Protein AF-A0A8I1B0M8-F1 (afdb_monomer)

Sequence (87 aa):
LIDASLYNSYLGMILPVVGWAFSIFVLTEFMSAIPKELEEAARIDGANEWQIFFHVILPLVKPALGTVVTFGFIMIWDQYLWSTRTA

Solvent-accessible surface area (backbone atoms only — not comparable to full-atom values): 5146 Å² total; per-residue (Å²): 140,71,76,75,72,37,61,99,30,72,64,48,65,46,57,82,64,59,82,48,68,67,50,55,51,53,47,49,58,54,57,70,68,52,66,66,64,60,57,52,51,40,45,72,75,65,47,50,74,68,50,40,40,64,71,52,49,47,66,71,43,42,67,50,51,53,52,42,51,52,55,49,50,52,52,55,52,47,52,51,53,49,58,64,72,78,105

Foldseek 3Di:
DPPPPLVVDPCVVVVVLPPDPVLVVLLVVQQVPDDCVQVVVCVVVVDDPVCCVPPPVVVSCVVSVVVVVVVSVVVVVVVVVVVVVVD

Organism: Burkholderia cepacia (NCBI:txid292)

Nearest PDB structures (foldseek):
  4tqv-assembly2_F  TM=6.888E-01  e=2.136E-02  Sphingomonas sp.
  8y5f-assembly1_C  TM=9.129E-01  e=7.249E-01  Escherichia coli

Radius of gyration: 18.37 Å; Cα contacts (8 Å, |Δi|>4): 30; chains: 1; bounding box: 43×18×53 Å

Structure (mmCIF, N/CA/C/O backbone):
data_AF-A0A8I1B0M8-F1
#
_entry.id   AF-A0A8I1B0M8-F1
#
loop_
_at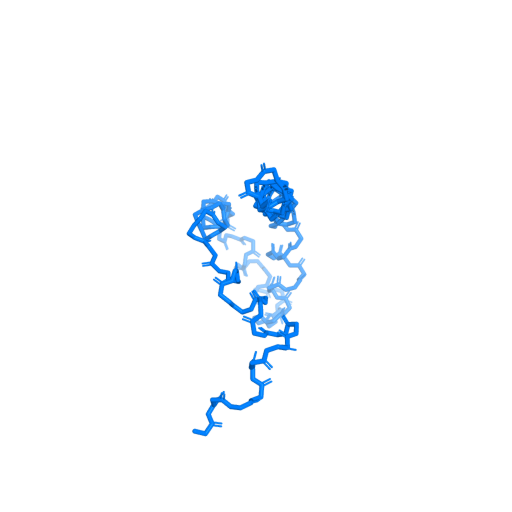om_site.group_PDB
_atom_site.id
_atom_site.type_symbol
_atom_site.label_atom_id
_atom_site.label_alt_id
_atom_s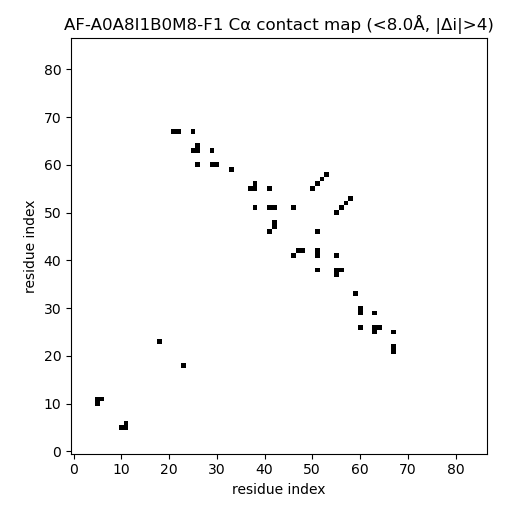ite.label_comp_id
_atom_site.label_asym_id
_atom_site.label_entity_id
_atom_site.label_seq_id
_atom_site.pdbx_PDB_ins_code
_atom_site.Cartn_x
_atom_site.Cartn_y
_atom_site.Cartn_z
_atom_site.occupancy
_atom_site.B_iso_or_equiv
_atom_site.auth_seq_id
_atom_site.auth_comp_id
_atom_site.auth_asym_id
_atom_site.auth_atom_id
_atom_site.pdbx_PDB_model_num
ATOM 1 N N . LEU A 1 1 ? 31.151 1.375 -2.944 1.00 49.59 1 LEU A N 1
ATOM 2 C CA . LEU A 1 1 ? 30.808 -0.034 -2.584 1.00 49.59 1 LEU A CA 1
ATOM 3 C C . LEU A 1 1 ? 29.420 -0.456 -3.089 1.00 49.59 1 LEU A C 1
ATOM 5 O O . LEU A 1 1 ? 29.076 -1.622 -2.948 1.00 49.59 1 LEU A O 1
ATOM 9 N N . ILE A 1 2 ? 28.650 0.436 -3.724 1.00 59.41 2 ILE A N 1
ATOM 10 C CA . ILE A 1 2 ? 27.335 0.123 -4.321 1.00 59.41 2 ILE A CA 1
ATOM 11 C C . ILE A 1 2 ? 27.457 0.016 -5.865 1.00 59.41 2 ILE A C 1
ATOM 13 O O . ILE A 1 2 ? 26.538 -0.394 -6.566 1.00 59.41 2 ILE A O 1
ATOM 17 N N . ASP A 1 3 ? 28.647 0.299 -6.399 1.00 57.88 3 ASP A N 1
ATOM 18 C CA . ASP A 1 3 ? 28.834 0.795 -7.767 1.00 57.88 3 ASP A CA 1
ATOM 19 C C . ASP A 1 3 ? 28.997 -0.300 -8.837 1.00 57.88 3 ASP A C 1
ATOM 21 O O . ASP A 1 3 ? 28.828 -0.027 -10.019 1.00 57.88 3 ASP A O 1
ATOM 25 N N . ALA A 1 4 ? 29.282 -1.548 -8.445 1.00 61.22 4 ALA A N 1
ATOM 26 C CA . ALA A 1 4 ? 29.531 -2.648 -9.389 1.00 61.22 4 ALA A CA 1
ATOM 27 C C . ALA A 1 4 ? 28.408 -3.704 -9.460 1.00 61.22 4 ALA A C 1
ATOM 29 O O . ALA A 1 4 ? 28.333 -4.437 -10.438 1.00 61.22 4 ALA A O 1
ATOM 30 N N . SER A 1 5 ? 27.532 -3.794 -8.448 1.00 68.81 5 SER A N 1
ATOM 31 C CA . SER A 1 5 ? 26.517 -4.866 -8.352 1.00 68.81 5 SER A CA 1
ATOM 32 C C . SER A 1 5 ? 25.160 -4.491 -8.968 1.00 68.81 5 SER A C 1
ATOM 34 O O . SER A 1 5 ? 24.424 -5.348 -9.453 1.00 68.81 5 SER A O 1
ATOM 36 N N . LEU A 1 6 ? 24.817 -3.198 -8.978 1.00 75.00 6 LEU A N 1
ATOM 37 C CA . LEU A 1 6 ? 23.561 -2.708 -9.564 1.00 75.00 6 LEU A CA 1
ATOM 38 C C . LEU A 1 6 ? 23.676 -2.430 -11.069 1.00 75.00 6 LEU A C 1
ATOM 40 O O . LEU A 1 6 ? 22.659 -2.337 -11.756 1.00 75.00 6 LEU A O 1
ATOM 44 N N . TYR A 1 7 ? 24.900 -2.316 -11.588 1.00 76.62 7 TYR A N 1
ATOM 45 C CA . TYR A 1 7 ? 25.139 -2.092 -13.007 1.00 76.62 7 TYR A CA 1
ATOM 46 C C . TYR A 1 7 ? 24.764 -3.350 -13.804 1.00 76.62 7 TYR A C 1
ATOM 48 O O . TYR A 1 7 ? 25.238 -4.442 -13.501 1.00 76.62 7 TYR A O 1
ATOM 56 N N . ASN A 1 8 ? 23.890 -3.203 -14.804 1.00 80.19 8 ASN A N 1
ATOM 57 C CA . ASN A 1 8 ? 23.325 -4.310 -15.591 1.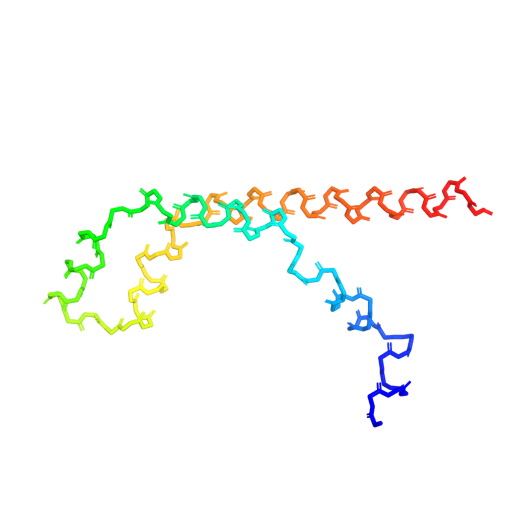00 80.19 8 ASN A CA 1
ATOM 58 C C . ASN A 1 8 ? 22.591 -5.389 -14.756 1.00 80.19 8 ASN A C 1
ATOM 60 O O . ASN A 1 8 ? 22.598 -6.571 -15.100 1.00 80.19 8 ASN A O 1
ATOM 64 N N . SER A 1 9 ? 21.960 -4.990 -13.648 1.00 87.94 9 SER A N 1
ATOM 65 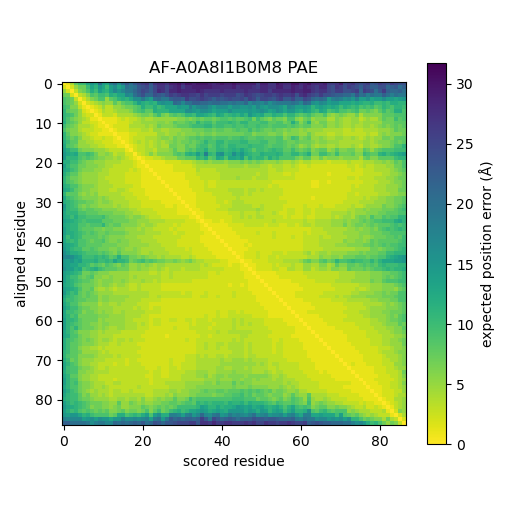C CA . SER A 1 9 ? 21.153 -5.875 -12.802 1.00 87.94 9 SER A CA 1
ATOM 66 C C . SER A 1 9 ? 19.682 -5.475 -12.836 1.00 87.94 9 SER A C 1
ATOM 68 O O . SER A 1 9 ? 19.354 -4.286 -12.823 1.00 87.94 9 SER A O 1
ATOM 70 N N . TYR A 1 10 ? 18.782 -6.463 -12.792 1.00 83.69 10 TYR A N 1
ATOM 71 C CA . TYR A 1 10 ? 17.340 -6.223 -12.678 1.00 83.69 10 TYR A CA 1
ATOM 72 C C . TYR A 1 10 ? 16.998 -5.355 -11.462 1.00 83.69 10 TYR A C 1
ATOM 74 O O . TYR A 1 10 ? 16.148 -4.473 -11.551 1.00 83.69 10 TYR A O 1
ATOM 82 N N . LEU A 1 11 ? 17.706 -5.531 -10.342 1.00 84.62 11 LEU A N 1
ATOM 83 C CA . LEU A 1 11 ? 17.509 -4.699 -9.152 1.00 84.62 11 LEU A CA 1
ATOM 84 C C . LEU A 1 11 ? 17.899 -3.235 -9.393 1.00 84.62 11 LEU A C 1
ATOM 86 O O . LEU A 1 11 ? 17.221 -2.342 -8.893 1.00 84.62 11 LEU A O 1
ATOM 90 N N . GLY A 1 12 ? 18.940 -2.984 -10.193 1.00 85.12 12 GLY A N 1
ATOM 91 C CA . GLY A 1 12 ? 19.359 -1.632 -10.571 1.00 85.12 12 GLY A CA 1
ATOM 92 C C . GLY A 1 12 ? 18.326 -0.898 -11.428 1.00 85.12 12 GLY A C 1
ATOM 93 O O . GLY A 1 12 ? 18.228 0.322 -11.343 1.00 85.12 12 GLY A O 1
ATOM 94 N N . MET A 1 13 ? 17.518 -1.634 -12.196 1.00 83.69 13 MET A N 1
ATOM 95 C CA . MET A 1 13 ? 16.403 -1.073 -12.967 1.00 83.69 13 MET A CA 1
ATOM 96 C C . MET A 1 13 ? 15.131 -0.901 -12.131 1.00 83.69 13 MET A C 1
ATOM 98 O O . MET A 1 13 ? 14.409 0.071 -12.317 1.00 83.69 13 MET A O 1
ATOM 102 N N . ILE A 1 14 ? 14.846 -1.829 -11.213 1.00 86.12 14 ILE A N 1
ATOM 103 C CA . ILE A 1 14 ? 13.614 -1.806 -10.412 1.00 86.12 14 ILE A CA 1
ATOM 104 C C . ILE A 1 14 ? 13.668 -0.702 -9.354 1.00 86.12 14 ILE A C 1
ATOM 106 O O . ILE A 1 14 ? 12.712 0.056 -9.222 1.00 86.12 14 ILE A O 1
ATOM 110 N N . LEU A 1 15 ? 14.773 -0.594 -8.608 1.00 85.69 15 LEU A N 1
ATOM 111 C CA . LEU A 1 15 ? 14.871 0.275 -7.428 1.00 85.69 15 LEU A CA 1
ATOM 112 C C . LEU A 1 15 ? 14.498 1.749 -7.679 1.00 85.69 15 LEU A C 1
ATOM 114 O O . LEU A 1 15 ? 13.743 2.280 -6.868 1.00 85.69 15 LEU A O 1
ATOM 118 N N . PRO A 1 16 ? 14.937 2.410 -8.769 1.00 83.00 16 PRO A N 1
ATOM 119 C CA . PRO A 1 16 ? 14.557 3.800 -9.043 1.00 83.00 16 PRO A CA 1
ATOM 120 C C . PRO A 1 16 ? 13.060 3.998 -9.318 1.00 83.00 16 PRO A C 1
ATOM 122 O O . PRO A 1 16 ? 12.552 5.107 -9.186 1.00 83.00 16 PRO A O 1
ATOM 125 N N . VAL A 1 17 ? 12.362 2.938 -9.729 1.00 82.12 17 VAL A N 1
ATOM 126 C CA . VAL A 1 17 ? 10.935 2.964 -10.081 1.00 82.12 17 VAL A CA 1
ATOM 127 C C . VAL A 1 17 ? 10.058 2.671 -8.856 1.00 82.12 17 VAL A C 1
ATOM 129 O O . VAL A 1 17 ? 8.868 2.994 -8.838 1.00 82.12 17 VAL A O 1
ATOM 132 N N . VAL A 1 18 ? 10.633 2.086 -7.798 1.00 79.44 18 VAL A N 1
ATOM 133 C CA . VAL A 1 18 ? 9.927 1.826 -6.540 1.00 79.44 18 VAL A CA 1
ATOM 134 C C . VAL A 1 18 ? 9.659 3.149 -5.820 1.00 79.44 18 VAL A C 1
ATOM 136 O O . VAL A 1 18 ? 10.575 3.914 -5.540 1.00 79.44 18 VAL A O 1
ATOM 139 N N . GLY A 1 19 ? 8.396 3.400 -5.464 1.00 74.69 19 GLY A N 1
ATOM 140 C CA . GLY A 1 19 ? 8.031 4.548 -4.623 1.00 74.69 19 GLY A CA 1
ATOM 141 C C . GLY A 1 19 ? 7.798 5.860 -5.376 1.00 74.69 19 GLY A C 1
ATOM 142 O O . GLY A 1 19 ? 8.129 6.933 -4.882 1.00 74.69 19 GLY A O 1
ATOM 143 N N . TRP A 1 20 ? 7.201 5.799 -6.565 1.00 84.94 20 TRP A N 1
ATOM 144 C CA . TRP A 1 20 ? 6.752 6.985 -7.295 1.00 84.94 20 TRP A CA 1
ATOM 145 C C . TRP A 1 20 ? 5.639 7.766 -6.564 1.00 84.94 20 TRP A C 1
ATOM 147 O O . TRP A 1 20 ? 4.737 7.178 -5.960 1.00 84.94 20 TRP A O 1
ATOM 157 N N . ALA A 1 21 ? 5.670 9.101 -6.660 1.00 90.50 21 ALA A N 1
ATOM 158 C CA . ALA A 1 21 ? 4.809 10.014 -5.893 1.00 90.50 21 ALA A CA 1
ATOM 159 C C . ALA A 1 21 ? 3.302 9.721 -6.015 1.00 90.50 21 ALA A C 1
ATOM 161 O O . ALA A 1 21 ? 2.567 9.842 -5.036 1.00 90.50 21 ALA A O 1
ATOM 162 N N . PHE A 1 22 ? 2.845 9.278 -7.190 1.00 90.00 22 PHE A N 1
ATOM 163 C CA . PHE A 1 22 ? 1.443 8.923 -7.416 1.00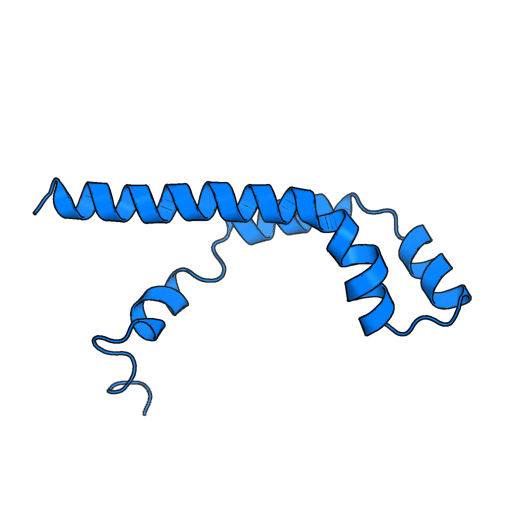 90.00 22 PHE A CA 1
ATOM 164 C C . PHE A 1 22 ? 0.973 7.774 -6.514 1.00 90.00 22 PHE A C 1
ATOM 166 O O . PHE A 1 22 ? -0.117 7.846 -5.954 1.00 90.00 22 PHE A O 1
ATOM 173 N N . SER A 1 23 ? 1.795 6.735 -6.321 1.00 92.00 23 SER A N 1
ATOM 174 C CA . SER A 1 23 ? 1.434 5.623 -5.429 1.00 92.00 23 SER A CA 1
ATOM 175 C C . SER A 1 23 ? 1.253 6.067 -3.986 1.00 92.00 23 SER A C 1
ATOM 177 O O . SER A 1 23 ? 0.291 5.661 -3.339 1.00 92.00 23 SER A O 1
ATOM 179 N N . ILE A 1 24 ? 2.150 6.932 -3.506 1.00 92.50 24 ILE A N 1
ATOM 180 C CA . ILE A 1 24 ? 2.104 7.480 -2.151 1.00 92.50 24 ILE A CA 1
ATOM 181 C C . ILE A 1 24 ? 0.833 8.305 -1.984 1.00 92.50 24 ILE A C 1
ATOM 183 O O . ILE A 1 24 ? 0.118 8.118 -1.004 1.00 92.50 24 ILE A O 1
ATOM 187 N N . PHE A 1 25 ? 0.521 9.162 -2.957 1.00 93.75 25 PHE A N 1
ATOM 188 C CA . PHE A 1 25 ? -0.694 9.968 -2.948 1.00 93.75 25 PHE A CA 1
ATOM 189 C C . PHE A 1 25 ? -1.956 9.097 -2.875 1.00 93.75 25 PHE A C 1
ATOM 191 O O . PHE A 1 25 ? -2.729 9.224 -1.932 1.00 93.75 25 PHE A O 1
ATOM 198 N N . VAL A 1 26 ? -2.124 8.145 -3.800 1.00 93.88 26 VAL A N 1
ATOM 199 C CA . VAL A 1 26 ? -3.308 7.267 -3.837 1.00 93.88 26 VAL A CA 1
ATOM 200 C C . VAL A 1 26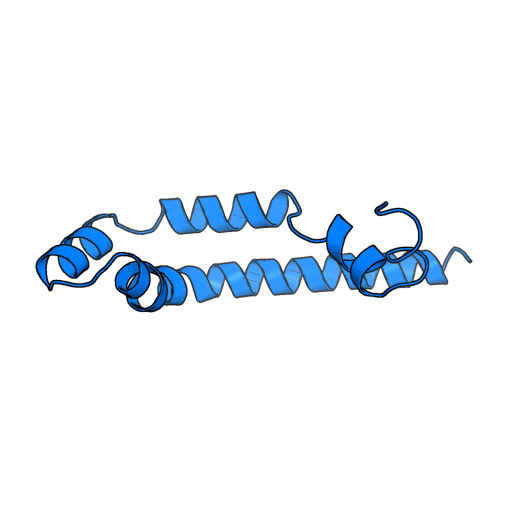 ? -3.462 6.466 -2.546 1.00 93.88 26 VAL A C 1
ATOM 202 O O . VAL A 1 26 ? -4.564 6.379 -2.007 1.00 93.88 26 VAL A O 1
ATOM 205 N N . LEU A 1 27 ? -2.374 5.881 -2.037 1.00 93.81 27 LEU A N 1
ATOM 206 C CA . LEU A 1 27 ? -2.428 5.085 -0.811 1.00 93.81 27 LEU A CA 1
ATOM 207 C C . LEU A 1 27 ? -2.713 5.952 0.416 1.00 93.81 27 LEU A C 1
ATOM 209 O O . LEU A 1 27 ? -3.466 5.521 1.280 1.00 93.81 27 LEU A O 1
ATOM 213 N N . THR A 1 28 ? -2.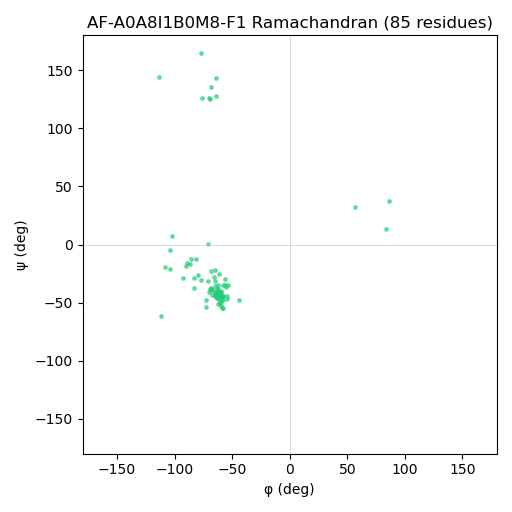170 7.168 0.485 1.00 93.38 28 THR A N 1
ATOM 214 C CA . THR A 1 28 ? -2.402 8.083 1.615 1.00 93.38 28 THR A CA 1
ATOM 215 C C . THR A 1 28 ? -3.848 8.565 1.654 1.00 93.38 28 THR A C 1
ATOM 217 O O . THR A 1 28 ? -4.459 8.556 2.722 1.00 93.38 28 THR A O 1
ATOM 220 N N . GLU A 1 29 ? -4.420 8.920 0.502 1.00 94.00 29 GLU A N 1
ATOM 221 C CA . GLU A 1 29 ? -5.834 9.297 0.385 1.00 94.00 29 GLU A CA 1
ATOM 222 C C . GLU A 1 29 ? -6.753 8.144 0.810 1.00 94.00 29 GLU A C 1
ATOM 224 O O . GLU A 1 29 ? -7.664 8.331 1.615 1.00 94.00 29 GLU A O 1
ATOM 229 N N . PHE A 1 30 ? -6.467 6.921 0.353 1.00 94.12 30 PHE A N 1
ATOM 230 C CA . PHE A 1 30 ? -7.237 5.743 0.758 1.00 94.12 30 PHE A CA 1
ATOM 231 C C . PHE A 1 30 ? -7.113 5.434 2.249 1.00 94.12 30 PHE A C 1
ATOM 233 O O . PHE A 1 30 ? -8.120 5.165 2.893 1.00 94.12 30 PHE A O 1
ATOM 240 N N . MET A 1 31 ? -5.900 5.482 2.802 1.00 92.44 31 MET A N 1
ATOM 241 C CA . MET A 1 31 ? -5.657 5.251 4.229 1.00 92.44 31 MET A CA 1
ATOM 242 C C . MET A 1 31 ? -6.358 6.301 5.094 1.00 92.44 31 MET A C 1
ATOM 244 O O . MET A 1 31 ? -6.924 5.963 6.126 1.00 92.44 31 MET A O 1
ATOM 248 N N . SER A 1 32 ? -6.376 7.562 4.655 1.00 93.38 32 SER A N 1
ATOM 249 C CA . SER A 1 32 ? -7.043 8.654 5.376 1.00 93.38 32 SER A CA 1
ATOM 250 C C . SER A 1 32 ? -8.567 8.516 5.390 1.00 93.38 32 SER A C 1
ATOM 252 O O . SER A 1 32 ? -9.221 9.056 6.280 1.00 93.38 32 SER A O 1
ATOM 254 N N . ALA A 1 33 ? -9.137 7.781 4.431 1.00 93.06 33 ALA A N 1
ATO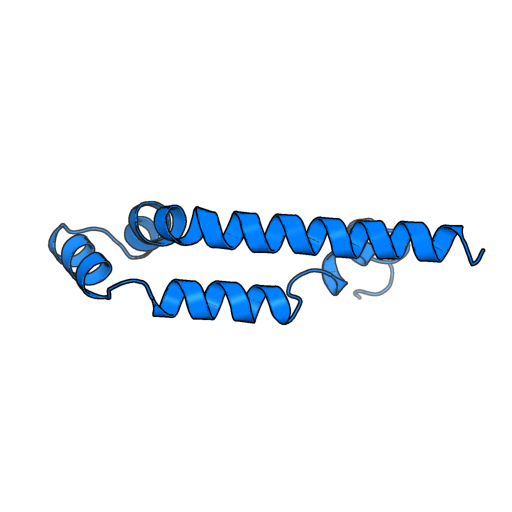M 255 C CA . ALA A 1 33 ? -10.561 7.471 4.383 1.00 93.06 33 ALA A CA 1
ATOM 256 C C . ALA A 1 33 ? -10.968 6.298 5.297 1.00 93.06 33 ALA A C 1
ATOM 258 O O . ALA A 1 33 ? -12.163 6.086 5.508 1.00 93.06 33 ALA A O 1
ATOM 259 N N . ILE A 1 34 ? -10.013 5.526 5.832 1.00 93.31 34 ILE A N 1
ATOM 260 C CA . ILE A 1 34 ? -10.305 4.397 6.725 1.00 93.31 34 ILE A CA 1
ATOM 261 C C . ILE A 1 34 ? -10.676 4.935 8.120 1.00 93.31 34 ILE A C 1
ATOM 263 O O . ILE A 1 34 ? -9.899 5.690 8.711 1.00 93.31 34 ILE A O 1
ATOM 267 N N . PRO A 1 35 ? -11.834 4.546 8.689 1.00 94.06 35 PRO A N 1
ATOM 268 C CA . PRO A 1 35 ? -12.207 4.946 10.043 1.00 94.06 35 PRO A CA 1
ATOM 269 C C . PRO A 1 35 ? -11.233 4.384 11.086 1.00 94.06 35 PRO A C 1
ATOM 271 O O . PRO A 1 35 ? -11.026 3.172 11.162 1.00 94.06 35 PRO A O 1
ATOM 274 N N . LYS A 1 36 ? -10.695 5.257 11.947 1.00 92.75 36 LYS A N 1
ATOM 275 C CA . LYS A 1 36 ? -9.772 4.877 13.038 1.00 92.75 36 LYS A CA 1
ATOM 276 C C . LYS A 1 36 ? -10.393 3.922 14.059 1.00 92.75 36 LYS A C 1
ATOM 278 O O . LYS A 1 36 ? -9.689 3.135 14.682 1.00 92.75 36 LYS A O 1
ATOM 283 N N . GLU A 1 37 ? -11.715 3.952 14.181 1.00 94.81 37 GLU A N 1
ATOM 284 C CA . GLU A 1 37 ? -12.508 3.083 15.057 1.00 94.81 37 GLU A CA 1
ATOM 285 C C . GLU A 1 37 ? -12.261 1.589 14.781 1.00 94.81 37 GLU A C 1
ATOM 287 O O . GLU A 1 37 ? -12.334 0.776 15.698 1.00 94.81 37 GLU A O 1
ATOM 292 N N . LEU A 1 38 ? -11.922 1.215 13.538 1.00 94.12 38 LEU A N 1
ATOM 293 C CA . LEU A 1 38 ? -11.605 -0.171 13.174 1.00 94.12 38 LEU A CA 1
ATOM 294 C C . LEU A 1 38 ? -10.285 -0.647 13.797 1.00 94.12 38 LEU A C 1
ATOM 296 O O . LEU A 1 38 ? -10.184 -1.793 14.234 1.00 94.12 38 LEU A O 1
ATOM 300 N N . GLU A 1 39 ? -9.281 0.230 13.856 1.00 94.00 39 GLU A N 1
ATOM 301 C CA . GLU A 1 39 ? -8.002 -0.058 14.514 1.00 94.00 39 GLU A CA 1
ATOM 302 C C . GLU A 1 39 ? -8.175 -0.132 16.032 1.00 94.00 39 GLU A C 1
ATOM 304 O O . GLU A 1 39 ? -7.622 -1.018 16.685 1.00 94.00 39 GLU A O 1
ATOM 309 N N . GLU A 1 40 ? -8.971 0.777 16.599 1.00 94.62 40 GLU A N 1
ATOM 310 C CA . GLU A 1 40 ? -9.271 0.808 18.031 1.00 94.62 40 GLU A CA 1
ATOM 311 C C . GLU A 1 40 ? -10.054 -0.431 18.473 1.00 94.62 40 GLU A C 1
ATOM 313 O O . GLU A 1 40 ? -9.689 -1.046 19.474 1.00 94.62 40 GLU A O 1
ATOM 318 N N . ALA A 1 41 ? -11.063 -0.851 17.703 1.00 95.62 41 ALA A N 1
ATOM 319 C CA . ALA A 1 41 ? -11.805 -2.083 17.952 1.00 95.62 41 ALA A CA 1
ATOM 320 C C . ALA A 1 41 ? -10.882 -3.309 17.923 1.00 95.62 41 ALA A C 1
ATOM 322 O O . ALA A 1 41 ? -10.874 -4.097 18.865 1.00 95.62 41 ALA A O 1
ATOM 323 N N . ALA A 1 42 ? -10.020 -3.422 16.907 1.00 94.31 42 ALA A N 1
ATOM 324 C CA . ALA A 1 42 ? -9.062 -4.521 16.821 1.00 94.31 42 ALA A CA 1
ATOM 325 C C . ALA A 1 42 ? -8.060 -4.527 17.992 1.00 94.31 42 ALA A C 1
ATOM 327 O O . ALA A 1 42 ? -7.685 -5.593 18.485 1.00 94.31 42 ALA A O 1
ATOM 328 N N . ARG A 1 43 ? -7.649 -3.349 18.482 1.00 95.62 43 ARG A N 1
ATOM 329 C CA . ARG A 1 43 ? -6.787 -3.225 19.667 1.00 95.62 43 ARG A CA 1
ATOM 330 C C . ARG A 1 43 ? -7.513 -3.643 20.950 1.00 95.62 43 ARG A C 1
ATOM 332 O O . ARG A 1 43 ? -6.898 -4.285 21.799 1.00 95.62 43 ARG A O 1
ATOM 339 N N . ILE A 1 44 ? -8.802 -3.319 21.087 1.00 96.44 44 ILE A N 1
ATOM 340 C CA . ILE A 1 44 ? -9.653 -3.783 22.199 1.00 96.44 44 ILE A CA 1
ATOM 341 C C . ILE A 1 44 ? -9.800 -5.311 22.165 1.00 96.44 44 ILE A C 1
ATOM 343 O O . ILE A 1 44 ? -9.712 -5.951 23.212 1.00 96.44 44 ILE A O 1
ATOM 347 N N . ASP A 1 45 ? -9.911 -5.898 20.972 1.00 95.31 45 ASP A N 1
ATOM 348 C CA . ASP A 1 45 ? -9.955 -7.352 20.755 1.00 95.31 45 ASP A CA 1
ATOM 349 C C . ASP A 1 45 ? -8.598 -8.053 21.001 1.00 95.31 45 ASP A C 1
ATOM 351 O O . ASP A 1 45 ? -8.483 -9.274 20.880 1.00 95.31 45 ASP A O 1
ATOM 355 N N . GLY A 1 46 ? -7.555 -7.301 21.374 1.00 95.19 46 GLY A N 1
ATOM 356 C CA . GLY A 1 46 ? -6.234 -7.826 21.719 1.00 95.19 46 GLY A CA 1
ATOM 357 C C . GLY A 1 46 ? -5.316 -8.080 20.521 1.00 95.19 46 GLY A C 1
ATOM 358 O O . GLY A 1 46 ? -4.284 -8.738 20.679 1.00 95.19 46 GLY A O 1
ATOM 359 N N . ALA A 1 47 ? -5.650 -7.572 19.330 1.00 96.00 47 ALA A N 1
ATOM 360 C CA . ALA A 1 47 ? -4.773 -7.664 18.170 1.00 96.00 47 ALA A CA 1
ATOM 361 C C . ALA A 1 47 ? -3.521 -6.790 18.357 1.00 96.00 47 ALA A C 1
ATOM 363 O O . ALA A 1 47 ? -3.597 -5.630 18.766 1.00 96.00 47 ALA A O 1
ATOM 364 N N . ASN A 1 48 ? -2.352 -7.337 18.020 1.00 95.19 48 ASN A N 1
ATOM 365 C CA . ASN A 1 48 ? -1.114 -6.564 17.943 1.00 95.19 48 ASN A CA 1
ATOM 366 C C . ASN A 1 48 ? -1.054 -5.726 16.649 1.00 95.19 48 ASN A C 1
ATOM 368 O O . ASN A 1 48 ? -1.774 -5.989 15.689 1.00 95.19 48 ASN A O 1
ATOM 372 N N . GLU A 1 49 ? -0.152 -4.745 16.585 1.00 94.88 49 GLU A N 1
ATOM 373 C CA . GLU A 1 49 ? -0.062 -3.806 15.450 1.00 94.88 49 GLU A CA 1
ATOM 374 C C . GLU A 1 49 ? 0.169 -4.495 14.089 1.00 94.88 49 GLU A C 1
ATOM 376 O O . GLU A 1 49 ? -0.391 -4.086 13.072 1.00 94.88 49 GLU A O 1
ATOM 381 N N . TRP A 1 50 ? 0.922 -5.601 14.051 1.00 96.62 50 TRP A N 1
ATOM 382 C CA . TRP A 1 50 ? 1.098 -6.384 12.822 1.00 96.62 50 TRP A CA 1
ATOM 383 C C . TRP A 1 50 ? -0.194 -7.086 12.401 1.00 96.62 50 TRP A C 1
ATOM 385 O O . TRP A 1 50 ? -0.516 -7.145 11.215 1.00 96.62 50 TRP A O 1
ATOM 395 N N . GLN A 1 51 ? -0.957 -7.609 13.359 1.00 96.31 51 GLN A N 1
ATOM 396 C CA . GLN A 1 51 ? -2.254 -8.218 13.093 1.00 96.31 51 GLN A CA 1
ATOM 397 C C . GLN A 1 51 ? -3.247 -7.179 12.580 1.00 96.31 51 GLN A C 1
ATOM 399 O O . GLN A 1 51 ? -3.904 -7.459 11.580 1.00 96.31 51 GLN A O 1
ATOM 404 N N . ILE A 1 52 ? -3.299 -5.991 13.189 1.00 96.00 52 ILE A N 1
ATOM 405 C CA . ILE A 1 52 ? -4.132 -4.872 12.728 1.00 96.00 52 ILE A CA 1
ATOM 406 C C . ILE A 1 52 ? -3.755 -4.510 11.287 1.00 96.00 52 ILE A C 1
ATOM 408 O O . ILE A 1 52 ? -4.622 -4.459 10.413 1.00 96.00 52 ILE A O 1
ATOM 412 N N . PHE A 1 53 ? -2.460 -4.365 10.993 1.00 94.69 53 PHE A N 1
ATOM 413 C CA . PHE A 1 53 ? -2.004 -4.072 9.639 1.00 94.69 53 PHE A CA 1
ATOM 414 C C . PHE A 1 53 ? -2.436 -5.143 8.627 1.00 94.69 53 PHE A C 1
ATOM 416 O O . PHE A 1 53 ? -3.081 -4.819 7.636 1.00 94.69 53 PHE A O 1
ATOM 423 N N . PHE A 1 54 ? -2.122 -6.421 8.856 1.00 96.25 54 PHE A N 1
ATOM 424 C CA . PHE A 1 54 ? -2.366 -7.474 7.861 1.00 96.25 54 PHE A CA 1
ATOM 425 C C . PHE A 1 54 ? -3.831 -7.922 7.758 1.00 96.25 54 PHE A C 1
ATOM 427 O O . PHE A 1 54 ? -4.257 -8.326 6.675 1.00 96.25 54 PHE A O 1
ATOM 434 N N . HIS A 1 55 ? -4.596 -7.868 8.851 1.00 95.44 55 HIS A N 1
ATOM 435 C CA . HIS A 1 55 ? -5.962 -8.405 8.908 1.00 95.44 55 HIS A CA 1
ATOM 436 C C . HIS A 1 55 ? -7.049 -7.331 8.844 1.00 95.44 55 HIS A C 1
ATOM 438 O O . HIS A 1 55 ? -8.171 -7.662 8.469 1.00 95.44 55 HIS A O 1
ATOM 444 N N . VAL A 1 56 ? -6.740 -6.071 9.165 1.00 94.94 56 VAL A N 1
ATOM 445 C CA . VAL A 1 56 ? -7.713 -4.967 9.137 1.00 94.94 56 VAL A CA 1
ATOM 446 C C . VAL A 1 56 ? -7.360 -3.986 8.027 1.00 94.94 56 VAL A C 1
ATOM 448 O O . VAL A 1 56 ? -8.110 -3.845 7.067 1.00 94.94 56 VAL A O 1
ATOM 451 N N . ILE A 1 57 ? -6.186 -3.363 8.093 1.00 94.75 57 ILE A N 1
ATOM 452 C CA . ILE A 1 57 ? -5.823 -2.271 7.181 1.00 94.75 57 ILE A CA 1
ATOM 453 C C . ILE A 1 57 ? -5.536 -2.770 5.764 1.00 94.75 57 ILE A C 1
ATOM 455 O O . ILE A 1 57 ? -6.149 -2.318 4.800 1.00 94.75 57 ILE A O 1
ATOM 459 N N . LEU A 1 58 ? -4.642 -3.744 5.610 1.00 94.69 58 LEU A N 1
ATOM 460 C CA . LEU A 1 58 ? -4.229 -4.266 4.311 1.00 94.69 58 LEU A CA 1
ATOM 461 C C . LEU A 1 58 ? -5.409 -4.735 3.436 1.00 94.69 58 LEU A C 1
ATOM 463 O O . LEU A 1 58 ? -5.432 -4.360 2.262 1.00 94.69 58 LEU A O 1
ATOM 467 N N . PRO A 1 59 ? -6.401 -5.513 3.927 1.00 94.62 59 PRO A N 1
ATOM 468 C CA . PRO A 1 59 ? -7.550 -5.887 3.108 1.00 94.62 59 PRO A CA 1
ATOM 469 C C . PRO A 1 59 ? -8.434 -4.705 2.701 1.00 94.62 59 PRO A C 1
ATOM 471 O O . PRO A 1 59 ? -8.973 -4.745 1.596 1.00 94.62 59 PRO A O 1
ATOM 474 N N . LEU A 1 60 ? -8.537 -3.655 3.520 1.00 94.00 60 LEU A N 1
ATOM 475 C CA . LEU A 1 60 ? -9.264 -2.427 3.177 1.00 94.00 60 LEU A CA 1
ATOM 476 C C . LEU A 1 60 ? -8.535 -1.600 2.106 1.00 94.00 60 LEU A C 1
ATOM 478 O O . LEU A 1 60 ? -9.174 -0.972 1.266 1.00 94.00 60 LEU A O 1
ATOM 482 N N . VAL A 1 61 ? -7.200 -1.651 2.084 1.00 95.56 61 VAL A N 1
ATOM 483 C CA . VAL A 1 61 ? -6.349 -0.923 1.124 1.00 95.56 61 VAL A CA 1
ATOM 484 C C . VAL A 1 61 ? -6.149 -1.693 -0.194 1.00 95.56 61 VAL A C 1
ATOM 486 O O . VAL A 1 61 ? -5.715 -1.113 -1.189 1.00 95.56 61 VAL A O 1
ATOM 489 N N . LYS A 1 62 ? -6.515 -2.983 -0.275 1.00 94.19 62 LYS A N 1
ATOM 490 C CA . LYS A 1 62 ? -6.458 -3.799 -1.513 1.00 94.19 62 LYS A CA 1
ATOM 491 C C . LYS A 1 62 ? -6.974 -3.104 -2.786 1.00 94.19 62 LYS A C 1
ATOM 493 O O . LYS A 1 62 ? -6.263 -3.177 -3.789 1.00 94.19 62 LYS A O 1
ATOM 498 N N . PRO A 1 63 ? -8.150 -2.443 -2.812 1.00 93.75 63 PRO A N 1
ATOM 499 C CA . PRO A 1 63 ? -8.597 -1.720 -4.005 1.00 93.75 63 PRO A CA 1
ATOM 500 C C . PRO A 1 63 ? -7.622 -0.610 -4.430 1.00 93.75 63 PRO A C 1
ATOM 502 O O . PRO A 1 63 ? -7.324 -0.483 -5.616 1.00 93.75 63 PRO A O 1
ATOM 505 N N . ALA A 1 64 ? -7.055 0.135 -3.478 1.00 94.75 64 ALA A N 1
ATOM 506 C CA . ALA A 1 64 ? -6.047 1.161 -3.750 1.00 94.75 64 ALA A CA 1
ATOM 507 C C . ALA A 1 64 ? -4.765 0.558 -4.338 1.00 94.75 64 ALA A C 1
ATOM 509 O O . ALA A 1 64 ? -4.211 1.082 -5.304 1.00 94.75 64 ALA A O 1
ATOM 510 N N . LEU A 1 65 ? -4.319 -0.581 -3.796 1.00 94.94 65 LEU A N 1
ATOM 511 C CA . LEU A 1 65 ? -3.180 -1.325 -4.336 1.00 94.94 65 LEU A CA 1
ATOM 512 C C . LEU A 1 65 ? -3.437 -1.762 -5.781 1.00 94.94 65 LEU A C 1
ATOM 514 O O . LEU A 1 65 ? -2.550 -1.617 -6.617 1.00 94.94 65 LEU A O 1
ATOM 518 N N . GLY A 1 66 ? -4.649 -2.226 -6.100 1.00 95.31 66 GLY A N 1
ATOM 519 C CA . GLY A 1 66 ? -5.041 -2.566 -7.471 1.00 95.31 66 GLY A CA 1
ATOM 520 C C . GLY A 1 66 ? -4.898 -1.383 -8.431 1.00 95.31 66 GLY A C 1
ATOM 521 O O . GLY A 1 66 ? -4.322 -1.525 -9.513 1.00 95.31 66 GLY A O 1
ATOM 522 N N . THR A 1 67 ? -5.337 -0.198 -8.006 1.00 94.06 67 THR A N 1
ATOM 523 C CA . THR A 1 67 ? -5.165 1.055 -8.752 1.00 94.06 67 THR A CA 1
ATOM 524 C C . THR A 1 67 ? -3.687 1.366 -8.985 1.00 94.06 67 THR A C 1
ATOM 526 O O . THR A 1 67 ? -3.263 1.538 -10.127 1.00 94.06 67 THR A O 1
ATOM 529 N N . VAL A 1 68 ? -2.877 1.378 -7.924 1.00 94.38 68 VAL A N 1
ATOM 530 C CA . VAL A 1 68 ? -1.441 1.686 -8.008 1.00 94.38 68 VAL A CA 1
ATOM 531 C C . VAL A 1 68 ? -0.699 0.704 -8.914 1.00 94.38 68 VAL A C 1
ATOM 533 O O . VAL A 1 68 ? 0.115 1.132 -9.731 1.00 94.38 68 VAL A O 1
ATOM 536 N N . VAL A 1 69 ? -0.991 -0.593 -8.806 1.00 94.00 69 VAL A N 1
ATOM 537 C CA . VAL A 1 69 ? -0.384 -1.635 -9.647 1.00 94.00 69 VAL A CA 1
ATOM 538 C C . VAL A 1 69 ? -0.769 -1.443 -11.110 1.00 94.00 69 VAL A C 1
ATOM 540 O O . VAL A 1 69 ? 0.098 -1.510 -11.978 1.00 94.00 69 VAL A O 1
ATOM 543 N N . THR A 1 70 ? -2.040 -1.152 -11.391 1.00 95.06 70 THR A N 1
ATOM 544 C CA . THR A 1 70 ? -2.526 -0.942 -12.763 1.00 95.06 70 THR A CA 1
ATOM 545 C C . THR A 1 70 ? -1.842 0.258 -13.411 1.00 95.06 70 THR A C 1
ATOM 547 O O . THR A 1 70 ? -1.274 0.141 -14.496 1.00 95.06 70 THR A O 1
ATOM 550 N N . PHE A 1 71 ? -1.838 1.408 -12.735 1.00 93.56 71 PHE A N 1
ATOM 551 C CA . PHE A 1 71 ? -1.195 2.613 -13.255 1.00 93.56 71 PHE A CA 1
ATOM 552 C C . PHE A 1 71 ? 0.327 2.466 -13.354 1.00 93.56 71 PHE A C 1
ATOM 554 O O . PHE A 1 71 ? 0.915 2.893 -14.346 1.00 93.56 71 PHE A O 1
ATOM 561 N N . GLY A 1 72 ? 0.965 1.818 -12.375 1.00 92.31 72 GLY A N 1
ATOM 562 C CA . GLY A 1 72 ? 2.400 1.534 -12.412 1.00 92.31 72 GLY A CA 1
ATOM 563 C C . GLY A 1 72 ? 2.781 0.617 -13.576 1.00 92.31 72 GLY A C 1
ATOM 564 O O . GLY A 1 72 ? 3.770 0.872 -14.261 1.00 92.31 72 GLY A O 1
ATOM 565 N N . PHE A 1 73 ? 1.966 -0.404 -13.860 1.00 92.44 73 PHE A N 1
ATOM 566 C CA . PHE A 1 73 ? 2.156 -1.276 -15.018 1.00 92.44 73 PHE A CA 1
ATOM 567 C C . PHE A 1 73 ? 2.065 -0.497 -16.333 1.00 92.44 73 PHE A C 1
ATOM 569 O O . PHE A 1 73 ? 2.957 -0.616 -17.171 1.00 92.44 73 PHE A O 1
ATOM 576 N N . ILE A 1 74 ? 1.034 0.341 -16.492 1.00 93.62 74 ILE A N 1
ATOM 577 C CA . ILE A 1 74 ? 0.865 1.190 -17.682 1.00 93.62 74 ILE A CA 1
ATOM 578 C C . ILE A 1 74 ? 2.077 2.107 -17.867 1.00 93.62 74 ILE A C 1
ATOM 580 O O . ILE A 1 74 ? 2.592 2.209 -18.975 1.00 93.62 74 ILE A O 1
ATOM 584 N N . MET A 1 75 ? 2.561 2.733 -16.791 1.00 90.94 75 MET A N 1
ATOM 585 C CA . MET A 1 75 ? 3.719 3.628 -16.837 1.00 90.94 75 MET A CA 1
ATOM 586 C C . MET A 1 75 ? 4.977 2.910 -17.343 1.00 90.94 75 MET A C 1
ATOM 588 O O . MET A 1 75 ? 5.644 3.402 -18.249 1.00 90.94 75 MET A O 1
ATOM 592 N N . ILE A 1 76 ? 5.300 1.742 -16.780 1.00 90.19 76 ILE A N 1
ATOM 593 C CA . ILE A 1 76 ? 6.481 0.962 -17.187 1.00 90.19 76 ILE A CA 1
ATOM 594 C C . ILE A 1 76 ? 6.335 0.485 -18.636 1.00 90.19 76 ILE A C 1
ATOM 596 O O . ILE A 1 76 ? 7.287 0.550 -19.415 1.00 90.19 76 ILE A O 1
ATOM 600 N N . TRP A 1 77 ? 5.137 0.033 -19.012 1.00 91.62 77 TRP A N 1
ATOM 601 C CA . TRP A 1 77 ? 4.853 -0.418 -20.370 1.00 91.62 77 TRP A CA 1
ATOM 602 C C . TRP A 1 77 ? 4.998 0.712 -21.394 1.00 91.62 77 TRP A C 1
ATOM 604 O O . TRP A 1 77 ? 5.594 0.515 -22.454 1.00 91.62 77 TRP A O 1
ATOM 614 N N . ASP A 1 78 ? 4.510 1.909 -21.071 1.00 91.75 78 ASP A N 1
ATOM 615 C CA . ASP A 1 78 ? 4.649 3.081 -21.931 1.00 91.75 78 ASP A CA 1
ATOM 616 C C . ASP A 1 78 ? 6.120 3.491 -22.097 1.00 91.75 78 ASP A C 1
ATOM 618 O O . ASP A 1 78 ? 6.560 3.731 -23.220 1.00 91.75 78 ASP A O 1
ATOM 622 N N . GLN A 1 79 ? 6.923 3.458 -21.024 1.00 88.00 79 GLN A N 1
ATOM 623 C CA . GLN A 1 79 ? 8.364 3.723 -21.120 1.00 88.00 79 GLN A CA 1
ATOM 624 C C . GLN A 1 79 ? 9.093 2.734 -22.035 1.00 88.00 79 GLN A C 1
ATOM 626 O O . GLN A 1 79 ? 9.928 3.143 -22.845 1.00 88.00 79 GLN A O 1
ATOM 631 N N . TYR A 1 80 ? 8.758 1.445 -21.954 1.00 87.81 80 TYR A N 1
ATOM 632 C CA . TYR A 1 80 ? 9.315 0.431 -22.849 1.00 87.81 80 TYR A CA 1
ATOM 633 C C . TYR A 1 80 ? 8.944 0.692 -24.319 1.00 87.81 80 TYR A C 1
ATOM 635 O O . TYR A 1 80 ? 9.803 0.642 -25.208 1.00 87.81 80 TYR A O 1
ATOM 643 N N . LEU A 1 81 ? 7.673 1.013 -24.581 1.00 90.69 81 LEU A N 1
ATOM 644 C CA . LEU A 1 81 ? 7.195 1.323 -25.927 1.00 90.69 81 LEU A CA 1
ATOM 645 C C . LEU A 1 81 ? 7.850 2.585 -26.494 1.00 90.69 81 LEU A C 1
ATOM 647 O O . LEU A 1 81 ? 8.237 2.589 -27.662 1.00 90.69 81 LEU A O 1
ATOM 651 N N . TRP A 1 82 ? 7.990 3.641 -25.691 1.00 87.25 82 TRP A N 1
ATOM 652 C CA . TRP A 1 82 ? 8.710 4.853 -26.080 1.00 87.25 82 TRP A CA 1
ATOM 653 C C . TRP A 1 82 ? 10.167 4.551 -26.411 1.00 87.25 82 TRP A C 1
ATOM 655 O O . TRP A 1 82 ? 10.607 4.882 -27.509 1.00 87.25 82 TRP A O 1
ATOM 665 N N . SER A 1 83 ? 10.876 3.838 -25.529 1.00 84.56 83 SER A N 1
ATOM 666 C CA . SER A 1 83 ? 12.276 3.455 -25.743 1.00 84.56 83 SER A CA 1
ATOM 667 C C . SER A 1 83 ? 12.485 2.672 -27.035 1.00 84.56 83 SER A C 1
ATOM 669 O O . SER A 1 83 ? 13.533 2.809 -27.653 1.00 84.56 83 SER A O 1
ATOM 671 N N . THR A 1 84 ? 11.519 1.845 -27.434 1.00 87.06 84 THR A N 1
ATOM 672 C CA . THR A 1 84 ? 11.616 1.030 -28.654 1.00 87.06 84 THR A CA 1
ATOM 673 C C . THR A 1 84 ? 11.230 1.818 -29.909 1.00 87.06 84 THR A C 1
ATOM 675 O O . THR A 1 84 ? 11.714 1.516 -30.991 1.00 87.06 84 THR A O 1
ATOM 678 N N . ARG A 1 85 ? 10.355 2.826 -29.798 1.00 78.00 85 ARG A N 1
ATOM 679 C CA . ARG A 1 85 ? 9.947 3.673 -30.934 1.00 78.00 85 ARG A CA 1
ATOM 680 C C . ARG A 1 85 ? 10.960 4.759 -31.280 1.00 78.00 85 ARG A C 1
ATOM 682 O O . ARG A 1 85 ? 10.956 5.230 -32.411 1.00 78.00 85 ARG A O 1
ATOM 689 N N . THR A 1 86 ? 11.764 5.194 -30.313 1.00 74.88 86 THR A N 1
ATOM 690 C CA . THR A 1 86 ? 12.781 6.242 -30.496 1.00 74.88 86 THR A CA 1
ATOM 691 C C . THR A 1 86 ? 14.209 5.696 -30.621 1.00 74.88 86 THR A C 1
ATOM 693 O O . THR A 1 86 ? 15.145 6.494 -30.603 1.00 74.88 86 THR A O 1
ATOM 696 N N . ALA A 1 87 ? 14.380 4.373 -30.710 1.00 55.19 87 ALA A N 1
ATOM 697 C CA . ALA A 1 87 ? 15.650 3.691 -30.979 1.00 55.19 87 ALA A CA 1
ATOM 698 C C . ALA A 1 87 ? 15.713 3.230 -32.441 1.00 55.19 87 ALA A C 1
ATOM 700 O O . ALA A 1 87 ? 16.825 3.277 -33.011 1.00 55.19 87 ALA A O 1
#

pLDDT: mean 88.7, std 9.94, range [49.59, 96.62]

Mean predicted aligned error: 6.26 Å

InterPro domains:
  IPR000515 ABC transporter type 1, transmembrane domain MetI-like [PF00528] (14-82)
  IPR000515 ABC transporter type 1, transmembrane domain MetI-like [PS50928] (1-87)
  IPR000515 ABC transp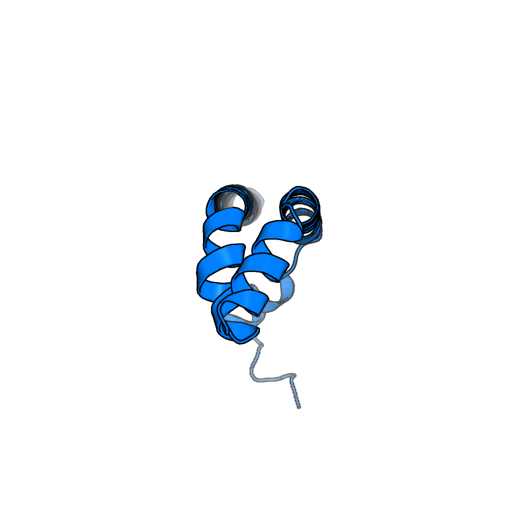orter type 1, transmembrane domain MetI-like [cd06261] (2-82)
  IPR035906 MetI-like superfamily [G3DSA:1.10.3720.10] (1-85)
  IPR035906 MetI-like superfamily [SSF161098] (6-83)

Secondary structure (DSSP, 8-state):
--TTTSTT-HHHHHGGGTT-HHHHHHHHHHHHTS-THHHHHHHHTT--HHHHIIIIIHHHHHHHHHHHHHHHHHHHHHHHHHHHH--